Protein AF-A0A9W6XCV0-F1 (afdb_monomer_lite)

Radius of gyration: 18.11 Å; chains: 1; bounding box: 50×34×48 Å

Foldseek 3Di:
DPLVVVLVVCCVQPPADPVCLVPAAEAEAEQCQLVPSQLLNLLNSHQYEYEHADPVSVVNNCCQQPPDADAQPDKDQVQLVPPPPDPDVCNNRPIDGDDNGRSCVS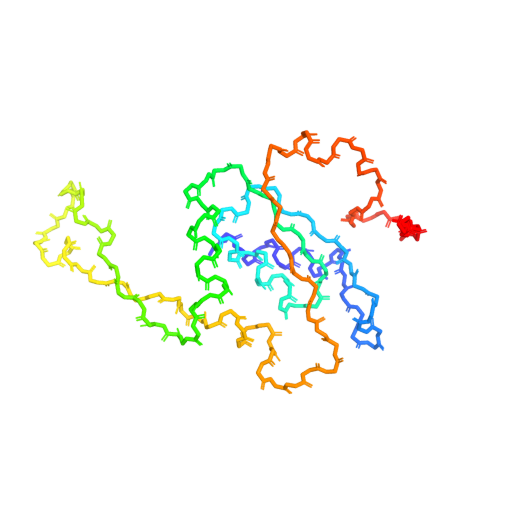QCVVVPPVDGGNYYYHYDDDCVVCVPVPLVHDDRPDDNPPPDPDD

Sequence (151 aa):
MCYTPIIKELRRVLPVNVDNPTERPRVLLPGAGLGRLALEIAAKGYAVQGNEFSYQMLFASNFILNWVTQPLEIEIHPWIHNPSNALTITDLLRPVAIPDVAPAELLGLNNGTVIPPDFSMCAGEFLEAYANDKGMWSVPGGAPNYGLRRD

InterPro domains:
  IPR012901 Carnosine N-methyltransferase [PF07942] (2-138)
  IPR012901 Carnosine N-methyltransferase [PTHR12303] (2-138)
  IPR012901 Carnosine N-methyltransferase [SM01296] (1-151)
  IPR029063 S-adenosyl-L-methionine-dependent methyltransferase superfamily [SSF53335] (20-61)

pLDDT: mean 88.23, std 14.7, range [35.69, 98.12]

Secondary structure (DSSP, 8-state):
--HHHHHHHHHHHS---SS-TTSPPEEEEET-TTSHHHHHHHTTT-EEEEEE--HHHHHHHHHHHHH--STT-EEE-TTTT--TT-SSHHHHT--EEE-SS-HHHHTTGGGT-SS--EEEEEES-HHHHTTT--S-S--TT----------

Structure (mmCIF, N/CA/C/O backbone):
data_AF-A0A9W6XCV0-F1
#
_entry.id   AF-A0A9W6XCV0-F1
#
loop_
_atom_site.group_PDB
_atom_site.id
_atom_site.type_symbol
_atom_site.label_atom_id
_atom_site.label_alt_id
_atom_site.label_comp_id
_atom_site.label_asym_id
_atom_site.label_entity_id
_atom_site.label_seq_id
_atom_site.pdbx_PDB_ins_code
_atom_site.Cartn_x
_atom_site.Cartn_y
_atom_site.Cartn_z
_atom_site.occupancy
_atom_site.B_iso_or_equiv
_atom_site.auth_seq_id
_atom_site.auth_comp_id
_atom_site.auth_asym_id
_atom_site.auth_atom_id
_atom_site.pdbx_PDB_model_num
ATOM 1 N N . MET A 1 1 ? -13.148 -6.823 -4.342 1.00 70.38 1 MET A N 1
ATOM 2 C CA . MET A 1 1 ? -13.880 -6.347 -5.540 1.00 70.38 1 MET A CA 1
ATOM 3 C C . MET A 1 1 ? -13.120 -5.270 -6.319 1.00 70.38 1 MET A C 1
ATOM 5 O O . MET A 1 1 ? -13.110 -5.368 -7.534 1.00 70.38 1 MET A O 1
ATOM 9 N N . CYS A 1 2 ? -12.430 -4.311 -5.684 1.00 91.00 2 CYS A N 1
ATOM 10 C CA . CYS A 1 2 ? -11.795 -3.196 -6.413 1.00 91.00 2 CYS A CA 1
ATOM 11 C C . CYS A 1 2 ? -10.405 -3.502 -7.012 1.00 91.00 2 CYS A C 1
ATOM 13 O O . CYS A 1 2 ? -10.122 -3.106 -8.134 1.00 91.00 2 CYS A O 1
ATOM 15 N N . TYR A 1 3 ? -9.532 -4.217 -6.294 1.00 94.50 3 TYR A N 1
ATOM 16 C CA . TYR A 1 3 ? -8.134 -4.407 -6.724 1.00 94.50 3 TYR A CA 1
ATOM 17 C C . TYR A 1 3 ? -7.947 -5.515 -7.759 1.00 94.50 3 TYR A C 1
ATOM 19 O O . TYR A 1 3 ? -7.118 -5.405 -8.659 1.00 94.50 3 TYR A O 1
ATOM 27 N N . THR A 1 4 ? -8.736 -6.585 -7.660 1.00 95.62 4 THR A N 1
ATOM 28 C CA . THR A 1 4 ? -8.606 -7.758 -8.531 1.00 95.62 4 THR A CA 1
ATOM 29 C C . THR A 1 4 ? -8.732 -7.423 -10.023 1.00 95.62 4 THR A C 1
ATOM 31 O O . THR A 1 4 ? -7.893 -7.910 -10.779 1.00 95.62 4 THR A O 1
ATOM 34 N N . PRO A 1 5 ? -9.707 -6.609 -10.482 1.00 96.19 5 PRO A N 1
ATOM 35 C CA . PRO A 1 5 ? -9.787 -6.218 -11.890 1.00 96.19 5 PRO A CA 1
ATOM 36 C C . PRO A 1 5 ? -8.562 -5.421 -12.351 1.00 96.19 5 PRO A C 1
ATOM 38 O O . PRO A 1 5 ? -7.994 -5.742 -13.388 1.00 96.19 5 PRO A O 1
ATOM 41 N N . ILE A 1 6 ? -8.097 -4.458 -11.547 1.00 95.00 6 ILE A N 1
ATOM 42 C CA . ILE A 1 6 ? -6.932 -3.615 -11.867 1.00 95.00 6 ILE A CA 1
ATOM 43 C C . ILE A 1 6 ? -5.680 -4.476 -12.053 1.00 95.00 6 ILE A C 1
ATOM 45 O O . ILE A 1 6 ? -4.985 -4.364 -13.056 1.00 95.00 6 ILE A O 1
ATOM 49 N N . ILE A 1 7 ? -5.424 -5.391 -11.117 1.00 94.88 7 ILE A N 1
ATOM 50 C CA . ILE A 1 7 ? -4.274 -6.303 -11.169 1.00 94.88 7 ILE A CA 1
ATOM 51 C C . ILE A 1 7 ? -4.356 -7.242 -12.382 1.00 94.88 7 ILE A C 1
ATOM 53 O O . ILE A 1 7 ? -3.335 -7.533 -13.006 1.00 94.88 7 ILE A O 1
ATOM 57 N N . LYS A 1 8 ? -5.552 -7.749 -12.710 1.00 95.12 8 LYS A N 1
ATOM 58 C CA . LYS A 1 8 ? -5.754 -8.622 -13.877 1.00 95.12 8 LYS A CA 1
ATOM 59 C C . LYS A 1 8 ? -5.462 -7.882 -15.177 1.00 95.12 8 LYS A C 1
ATOM 61 O O . LYS A 1 8 ? -4.735 -8.411 -16.013 1.00 95.12 8 LYS A O 1
ATOM 66 N N . GLU A 1 9 ? -5.981 -6.666 -15.316 1.00 94.81 9 GLU A N 1
ATOM 67 C CA . GLU A 1 9 ? -5.707 -5.836 -16.486 1.00 94.81 9 GLU A CA 1
ATOM 68 C C . GLU A 1 9 ? -4.230 -5.470 -16.577 1.00 94.81 9 GLU A C 1
ATOM 70 O O . GLU A 1 9 ? -3.647 -5.606 -17.648 1.00 94.81 9 GLU A O 1
ATOM 75 N N . LEU A 1 10 ? -3.594 -5.123 -15.455 1.00 93.19 10 LEU A N 1
ATOM 76 C CA . LEU A 1 10 ? -2.166 -4.821 -15.414 1.00 93.19 10 LEU A CA 1
ATOM 77 C C . LEU A 1 10 ? -1.320 -5.999 -15.918 1.00 93.19 10 LEU A C 1
ATOM 79 O O . LEU A 1 10 ? -0.455 -5.813 -16.767 1.00 93.19 10 LEU A O 1
ATOM 83 N N . ARG A 1 11 ? -1.629 -7.225 -15.478 1.00 92.62 11 ARG A N 1
ATOM 84 C CA . ARG A 1 11 ? -0.968 -8.450 -15.963 1.00 92.62 11 ARG A CA 1
ATOM 85 C C . ARG A 1 11 ? -1.190 -8.702 -17.450 1.00 92.62 11 ARG A C 1
ATOM 87 O O . ARG A 1 11 ? -0.300 -9.225 -18.112 1.00 92.62 11 ARG A O 1
ATOM 94 N N . ARG A 1 12 ? -2.370 -8.354 -17.968 1.00 93.19 12 ARG A N 1
ATOM 95 C CA . ARG A 1 12 ? -2.715 -8.526 -19.384 1.00 93.19 12 ARG A CA 1
ATOM 96 C C . ARG A 1 12 ? -1.961 -7.540 -20.278 1.00 93.19 12 ARG A C 1
ATOM 98 O O . ARG A 1 12 ? -1.552 -7.919 -21.369 1.00 93.19 12 ARG A O 1
ATOM 105 N N . VAL A 1 13 ? -1.820 -6.286 -19.846 1.00 92.75 13 VAL A N 1
ATOM 106 C CA . VAL A 1 13 ? -1.274 -5.196 -20.678 1.00 92.75 13 VAL A CA 1
ATOM 107 C C . VAL A 1 13 ? 0.213 -4.927 -20.462 1.00 92.75 13 VAL A C 1
ATOM 109 O O . VAL A 1 13 ? 0.873 -4.430 -21.368 1.00 92.75 13 VAL A O 1
ATOM 112 N N . LEU A 1 14 ? 0.736 -5.247 -19.280 1.00 91.69 14 LEU A N 1
ATOM 113 C CA . LEU A 1 14 ? 2.132 -5.068 -18.888 1.00 91.69 14 LEU A CA 1
ATOM 114 C C . LEU A 1 14 ? 2.616 -6.360 -18.214 1.00 91.69 14 LEU A C 1
ATOM 116 O O . LEU A 1 14 ? 2.711 -6.413 -16.985 1.00 91.69 14 LEU A O 1
ATOM 120 N N . PRO A 1 15 ? 2.856 -7.439 -18.977 1.00 91.00 15 PRO A N 1
ATOM 121 C CA . PRO A 1 15 ? 3.347 -8.686 -18.407 1.00 91.00 15 PRO A CA 1
ATOM 122 C C . PRO A 1 15 ? 4.742 -8.484 -17.801 1.00 91.00 15 PRO A C 1
ATOM 124 O O . PRO A 1 15 ? 5.602 -7.830 -18.388 1.00 91.00 15 PRO A O 1
ATOM 127 N N . VAL A 1 16 ? 4.966 -9.054 -16.619 1.00 90.06 16 VAL A N 1
ATOM 128 C CA . VAL A 1 16 ? 6.284 -9.060 -15.970 1.00 90.06 16 VAL A CA 1
ATOM 129 C C . VAL A 1 16 ? 7.122 -10.177 -16.579 1.00 90.06 16 VAL A C 1
ATOM 131 O O . VAL A 1 16 ? 6.665 -11.319 -16.658 1.00 90.06 16 VAL A O 1
ATOM 134 N N . ASN A 1 17 ? 8.346 -9.855 -16.995 1.00 88.06 17 ASN A N 1
ATOM 135 C CA . ASN A 1 17 ? 9.293 -10.852 -17.471 1.00 88.06 17 ASN A CA 1
ATOM 136 C C . ASN A 1 17 ? 9.927 -11.578 -16.274 1.00 88.06 17 ASN A C 1
ATOM 138 O O . ASN A 1 17 ? 10.692 -10.988 -15.514 1.00 88.06 17 ASN A O 1
ATOM 142 N N . VAL A 1 18 ? 9.599 -12.860 -16.104 1.00 82.94 18 VAL A N 1
ATOM 143 C CA . VAL A 1 18 ? 10.112 -13.682 -14.996 1.00 82.94 18 VAL A CA 1
ATOM 144 C C . VAL A 1 18 ? 11.588 -14.043 -15.202 1.00 82.94 18 VAL A C 1
ATOM 146 O O . VAL A 1 18 ? 12.321 -14.180 -14.225 1.00 82.94 18 VAL A O 1
ATOM 149 N N . ASP A 1 19 ? 12.038 -14.126 -16.456 1.00 84.19 19 ASP A N 1
ATOM 150 C CA . ASP A 1 19 ? 13.418 -14.472 -16.814 1.00 84.19 19 ASP A CA 1
ATOM 151 C C . ASP A 1 19 ? 14.374 -13.279 -16.654 1.00 84.19 19 ASP A C 1
ATOM 153 O O . ASP A 1 19 ? 15.576 -13.461 -16.462 1.00 84.19 19 ASP A O 1
ATOM 157 N N . ASN A 1 20 ? 13.843 -12.049 -16.691 1.00 83.56 20 ASN A N 1
ATOM 158 C CA . ASN A 1 20 ? 14.595 -10.821 -16.439 1.00 83.56 20 ASN A CA 1
ATOM 159 C C . ASN A 1 20 ? 13.975 -9.988 -15.298 1.00 83.56 20 ASN A C 1
ATOM 161 O O . ASN A 1 20 ? 13.396 -8.927 -15.542 1.00 83.56 20 ASN A O 1
ATOM 165 N N . PRO A 1 21 ? 14.142 -10.406 -14.031 1.00 76.56 21 PRO A N 1
ATOM 166 C CA . PRO A 1 21 ? 13.550 -9.740 -12.865 1.00 76.56 21 PRO A CA 1
ATOM 167 C C . PRO A 1 21 ? 14.074 -8.317 -12.592 1.00 76.56 21 PRO A C 1
ATOM 169 O O . PRO A 1 21 ? 13.552 -7.634 -11.704 1.00 76.56 21 PRO A O 1
ATOM 172 N N . THR A 1 22 ? 15.102 -7.870 -13.324 1.00 80.38 22 THR A N 1
ATOM 173 C CA . THR A 1 22 ? 15.622 -6.493 -13.268 1.00 80.38 22 THR A CA 1
ATOM 174 C C . THR A 1 22 ? 14.861 -5.534 -14.188 1.00 80.38 22 THR A C 1
ATOM 176 O O . THR A 1 22 ? 14.812 -4.335 -13.919 1.00 80.38 22 THR A O 1
ATOM 179 N N . GLU A 1 23 ? 14.207 -6.050 -15.232 1.00 86.44 23 GLU A N 1
ATOM 180 C CA . GLU A 1 23 ? 13.418 -5.270 -16.186 1.00 86.44 23 GLU A CA 1
ATOM 181 C C . GLU A 1 23 ? 11.947 -5.272 -15.763 1.00 86.44 23 GLU A C 1
ATOM 183 O O . GLU A 1 23 ? 11.113 -6.043 -16.239 1.00 86.44 23 GLU A O 1
ATOM 188 N N . ARG A 1 24 ? 11.638 -4.405 -14.797 1.00 88.56 24 ARG A N 1
ATOM 189 C CA . ARG A 1 24 ? 10.301 -4.305 -14.210 1.00 88.56 24 ARG A CA 1
ATOM 190 C C . ARG A 1 24 ? 9.490 -3.200 -14.883 1.00 88.56 24 ARG A C 1
ATOM 192 O O . ARG A 1 24 ? 9.967 -2.063 -14.948 1.00 88.56 24 ARG A O 1
ATOM 199 N N . PRO A 1 25 ? 8.242 -3.466 -15.308 1.00 93.00 25 PRO A N 1
ATOM 200 C CA . PRO A 1 25 ? 7.352 -2.398 -15.735 1.00 93.00 25 PRO A CA 1
ATOM 201 C C . PRO A 1 25 ? 7.097 -1.437 -14.565 1.00 93.00 25 PRO A C 1
ATOM 203 O O . PRO A 1 25 ? 6.708 -1.863 -13.474 1.00 93.00 25 PRO A O 1
ATOM 206 N N . ARG A 1 26 ? 7.330 -0.141 -14.797 1.00 93.88 26 ARG A N 1
ATOM 207 C CA . ARG A 1 26 ? 7.088 0.930 -13.820 1.00 93.88 26 ARG A CA 1
ATOM 208 C C . ARG A 1 26 ? 5.619 1.335 -13.794 1.00 93.88 26 ARG A C 1
ATOM 210 O O . ARG A 1 26 ? 5.068 1.647 -14.850 1.00 93.88 26 ARG A O 1
ATOM 217 N N . VAL A 1 27 ? 5.012 1.373 -12.614 1.00 95.50 27 VAL A N 1
ATOM 218 C CA . VAL A 1 27 ? 3.591 1.660 -12.384 1.00 95.50 27 VAL A CA 1
ATOM 219 C C . VAL A 1 27 ? 3.459 2.762 -11.335 1.00 95.50 27 VAL A C 1
ATOM 221 O O . VAL A 1 27 ? 4.018 2.655 -10.246 1.00 95.50 27 VAL A O 1
ATOM 224 N N . LEU A 1 28 ? 2.687 3.799 -11.658 1.00 95.88 28 LEU A N 1
ATOM 225 C CA . LEU A 1 28 ? 2.365 4.903 -10.755 1.00 95.88 28 LEU A CA 1
ATOM 226 C C . LEU A 1 28 ? 0.913 4.797 -10.291 1.00 95.88 28 LEU A C 1
ATOM 228 O O . LEU A 1 28 ? 0.015 4.602 -11.111 1.00 95.88 28 LEU A O 1
ATOM 232 N N . LEU A 1 29 ? 0.684 4.941 -8.986 1.00 95.88 29 LEU A N 1
ATOM 233 C CA . LEU A 1 29 ? -0.648 4.956 -8.382 1.00 95.88 29 LEU A CA 1
ATOM 234 C C . LEU A 1 29 ? -0.932 6.312 -7.723 1.00 95.88 29 LEU A C 1
ATOM 236 O O . LEU A 1 29 ? -0.556 6.498 -6.565 1.00 95.88 29 LEU A O 1
ATOM 240 N N . PRO A 1 30 ? -1.603 7.248 -8.420 1.00 95.75 30 PRO A N 1
ATOM 241 C CA . PRO A 1 30 ? -2.106 8.467 -7.793 1.00 95.75 30 PRO A CA 1
ATOM 242 C C . PRO A 1 30 ? -3.196 8.148 -6.764 1.00 95.75 30 PRO A C 1
ATOM 244 O O . PRO A 1 30 ? -4.055 7.300 -7.017 1.00 95.75 30 PRO A O 1
ATOM 247 N N . GLY A 1 31 ? -3.179 8.838 -5.622 1.00 95.31 31 GLY A N 1
ATOM 248 C CA . GLY A 1 31 ? -4.148 8.620 -4.542 1.00 95.31 31 GLY A CA 1
ATOM 249 C C . GLY A 1 31 ? -4.065 7.208 -3.960 1.00 95.31 31 GLY A C 1
ATOM 250 O O . GLY A 1 31 ? -5.067 6.494 -3.878 1.00 95.31 31 GLY A O 1
ATOM 251 N N . ALA A 1 32 ? -2.855 6.766 -3.614 1.00 96.69 32 ALA A N 1
ATOM 252 C CA . ALA A 1 32 ? -2.595 5.411 -3.138 1.00 96.69 32 ALA A CA 1
ATOM 253 C C . ALA A 1 32 ? -3.187 5.118 -1.743 1.00 96.69 32 ALA A C 1
ATOM 255 O O . ALA A 1 32 ? -3.251 3.945 -1.349 1.00 96.69 32 ALA A O 1
ATOM 256 N N . GLY A 1 33 ? -3.630 6.139 -0.997 1.00 97.44 33 GLY A N 1
ATOM 257 C CA . GLY A 1 33 ? -4.182 6.003 0.347 1.00 97.44 33 GLY A CA 1
ATOM 258 C C . GLY A 1 33 ? -3.203 5.292 1.280 1.00 97.44 33 GLY A C 1
ATOM 259 O O . GLY A 1 33 ? -2.051 5.689 1.414 1.00 97.44 33 GLY A O 1
ATOM 260 N N . LEU A 1 34 ? -3.644 4.183 1.882 1.00 97.12 34 LEU A N 1
ATOM 261 C CA . LEU A 1 34 ? -2.803 3.355 2.759 1.00 97.12 34 LEU A CA 1
ATOM 262 C C . LEU A 1 34 ? -1.771 2.482 2.014 1.00 97.12 34 LEU A C 1
ATOM 264 O O . LEU A 1 34 ? -1.001 1.769 2.651 1.00 97.12 34 LEU A O 1
ATOM 268 N N . GLY A 1 35 ? -1.764 2.482 0.677 1.00 96.69 35 GLY A N 1
ATOM 269 C CA . GLY A 1 35 ? -0.757 1.786 -0.129 1.00 96.69 35 GLY A CA 1
ATOM 270 C C . GLY A 1 35 ? -1.013 0.295 -0.387 1.00 96.69 35 GLY A C 1
ATOM 271 O O . GLY A 1 35 ? -0.191 -0.345 -1.035 1.00 96.69 35 GLY A O 1
ATOM 272 N N . ARG A 1 36 ? -2.152 -0.283 0.034 1.00 97.19 36 ARG A N 1
ATOM 273 C CA . ARG A 1 36 ? -2.435 -1.730 -0.137 1.00 97.19 36 ARG A CA 1
ATOM 274 C C . ARG A 1 36 ? -2.387 -2.197 -1.595 1.00 97.19 36 ARG A C 1
ATOM 276 O O . ARG A 1 36 ? -1.823 -3.249 -1.879 1.00 97.19 36 ARG A O 1
ATOM 283 N N . LEU A 1 37 ? -2.971 -1.440 -2.525 1.00 97.06 37 LEU A N 1
ATOM 284 C CA . LEU A 1 37 ? -2.923 -1.804 -3.946 1.00 97.06 37 LEU A CA 1
ATOM 285 C C . LEU A 1 37 ? -1.495 -1.713 -4.500 1.00 97.06 37 LEU A C 1
ATOM 287 O O . LEU A 1 37 ? -1.077 -2.589 -5.250 1.00 97.06 37 LEU A O 1
ATOM 291 N N . ALA A 1 38 ? -0.749 -0.677 -4.114 1.00 97.06 38 ALA A N 1
ATOM 292 C CA . ALA A 1 38 ? 0.630 -0.493 -4.545 1.00 97.06 38 ALA A CA 1
ATOM 293 C C . ALA A 1 38 ? 1.531 -1.635 -4.038 1.00 97.06 38 ALA A C 1
ATOM 295 O O . ALA A 1 38 ? 2.289 -2.206 -4.820 1.00 97.06 38 ALA A O 1
ATOM 296 N N . LEU A 1 39 ? 1.347 -2.049 -2.780 1.00 96.44 39 LEU A N 1
ATOM 297 C CA . LEU A 1 39 ? 2.002 -3.209 -2.173 1.00 96.44 39 LEU A CA 1
ATOM 298 C C . LEU A 1 39 ? 1.708 -4.511 -2.943 1.00 96.44 39 LEU A C 1
ATOM 300 O O . LEU A 1 39 ? 2.623 -5.253 -3.286 1.00 96.44 39 LEU A O 1
ATOM 304 N N . GLU A 1 40 ? 0.438 -4.770 -3.273 1.00 95.81 40 GLU A N 1
ATOM 305 C CA . GLU A 1 40 ? 0.022 -5.951 -4.049 1.00 95.81 40 GLU A CA 1
ATOM 306 C C . GLU A 1 40 ? 0.615 -5.985 -5.460 1.00 95.81 40 GLU A C 1
ATOM 308 O O . GLU A 1 40 ? 0.927 -7.060 -5.976 1.00 95.81 40 GLU A O 1
ATOM 313 N N . ILE A 1 41 ? 0.731 -4.827 -6.113 1.00 95.81 41 ILE A N 1
ATOM 314 C CA . ILE A 1 41 ? 1.329 -4.728 -7.446 1.00 95.81 41 ILE A CA 1
ATOM 315 C C . ILE A 1 41 ? 2.848 -4.935 -7.347 1.00 95.81 41 ILE A C 1
ATOM 317 O O . ILE A 1 41 ? 3.395 -5.713 -8.127 1.00 95.81 41 ILE A O 1
ATOM 321 N N . ALA A 1 42 ? 3.517 -4.347 -6.352 1.00 94.88 42 ALA A N 1
ATOM 322 C CA . ALA A 1 42 ? 4.951 -4.540 -6.131 1.00 94.88 42 ALA A CA 1
ATOM 323 C C . ALA A 1 42 ? 5.298 -6.014 -5.858 1.00 94.88 42 ALA A C 1
ATOM 325 O O . ALA A 1 42 ? 6.205 -6.567 -6.479 1.00 94.88 42 ALA A O 1
ATOM 326 N N . ALA A 1 43 ? 4.495 -6.695 -5.035 1.00 93.19 43 ALA A N 1
ATOM 327 C CA . ALA A 1 43 ? 4.622 -8.127 -4.755 1.00 93.19 43 ALA A CA 1
ATOM 328 C C . ALA A 1 43 ? 4.474 -9.024 -6.001 1.00 93.19 43 ALA A C 1
ATOM 330 O O . ALA A 1 43 ? 4.836 -10.199 -5.983 1.00 93.19 43 ALA A O 1
ATOM 331 N N . LYS A 1 44 ? 3.938 -8.493 -7.108 1.00 92.56 44 LYS A N 1
ATOM 332 C CA . LYS A 1 44 ? 3.796 -9.210 -8.387 1.00 92.56 44 LYS A CA 1
ATOM 333 C C . LYS A 1 44 ? 4.955 -8.939 -9.353 1.00 92.56 44 LYS A C 1
ATOM 335 O O . LYS A 1 44 ? 4.876 -9.382 -10.494 1.00 92.56 44 LYS A O 1
ATOM 340 N N . GLY A 1 45 ? 6.008 -8.251 -8.902 1.00 92.06 45 GLY A N 1
ATOM 341 C CA . GLY A 1 45 ? 7.246 -8.028 -9.655 1.00 92.06 45 GLY A CA 1
ATOM 342 C C . GLY A 1 45 ? 7.288 -6.728 -10.462 1.00 92.06 45 GLY A C 1
ATOM 343 O O . GLY A 1 45 ? 8.197 -6.537 -11.265 1.00 92.06 45 GLY A O 1
ATOM 344 N N . TYR A 1 46 ? 6.326 -5.831 -10.262 1.00 94.25 46 TYR A N 1
ATOM 345 C CA . TYR A 1 46 ? 6.340 -4.498 -10.863 1.00 94.25 46 TYR A CA 1
ATOM 346 C C . TYR A 1 46 ? 7.212 -3.539 -10.046 1.00 94.25 46 TYR A C 1
ATOM 348 O O . TYR A 1 46 ? 7.371 -3.714 -8.839 1.00 94.25 46 TYR A O 1
ATOM 356 N N . ALA A 1 47 ? 7.730 -2.500 -10.699 1.00 95.00 47 ALA A N 1
ATOM 357 C CA . ALA A 1 47 ? 8.319 -1.356 -10.014 1.00 95.00 47 ALA A CA 1
ATOM 358 C C . ALA A 1 47 ? 7.215 -0.334 -9.748 1.00 95.00 47 ALA A C 1
ATOM 360 O O . ALA A 1 47 ? 6.596 0.162 -10.689 1.00 95.00 47 ALA A O 1
ATOM 361 N N . VAL A 1 48 ? 6.913 -0.059 -8.484 1.00 96.56 48 VAL A N 1
ATOM 362 C CA . VAL A 1 48 ? 5.705 0.671 -8.099 1.00 96.56 48 VAL A CA 1
ATOM 363 C C . VAL A 1 48 ? 6.036 1.899 -7.279 1.00 96.56 48 VAL A C 1
ATOM 365 O O . VAL A 1 48 ? 6.741 1.828 -6.274 1.00 96.56 48 VAL A O 1
ATOM 368 N N . GLN A 1 49 ? 5.421 3.013 -7.657 1.00 97.25 49 GLN A N 1
ATOM 369 C CA . GLN A 1 49 ? 5.355 4.198 -6.822 1.00 97.25 49 GLN A CA 1
ATOM 370 C C . GLN A 1 49 ? 3.896 4.539 -6.534 1.00 97.25 49 GLN A C 1
ATOM 372 O O . GLN A 1 49 ? 3.091 4.714 -7.447 1.00 97.25 49 GLN A O 1
ATOM 377 N N . GLY A 1 50 ? 3.535 4.603 -5.257 1.00 97.25 50 GLY A N 1
ATOM 378 C CA . GLY A 1 50 ? 2.291 5.232 -4.830 1.00 97.25 50 GLY A CA 1
ATOM 379 C C . GLY A 1 50 ? 2.506 6.724 -4.611 1.00 97.25 50 GLY A C 1
ATOM 380 O O . GLY A 1 50 ? 3.574 7.142 -4.174 1.00 97.25 50 GLY A O 1
ATOM 381 N N . ASN A 1 51 ? 1.493 7.532 -4.889 1.00 97.56 51 ASN A N 1
ATOM 382 C CA . ASN A 1 51 ? 1.472 8.945 -4.544 1.00 97.56 51 ASN A CA 1
ATOM 383 C C . ASN A 1 51 ? 0.260 9.241 -3.667 1.00 97.56 51 ASN A C 1
ATOM 385 O O . ASN A 1 51 ? -0.838 8.766 -3.948 1.00 97.56 51 ASN A O 1
ATOM 389 N N . GLU A 1 52 ? 0.463 10.018 -2.610 1.00 98.12 52 GLU A N 1
ATOM 390 C CA . GLU A 1 52 ? -0.612 10.444 -1.726 1.00 98.12 52 GLU A CA 1
ATOM 391 C C . GLU A 1 52 ? -0.358 11.863 -1.207 1.00 98.12 52 GLU A C 1
ATOM 393 O O . GLU A 1 52 ? 0.778 12.254 -0.937 1.00 98.12 52 GLU A O 1
ATOM 398 N N . PHE A 1 53 ? -1.435 12.630 -1.062 1.00 96.25 53 PHE A N 1
ATOM 399 C CA . PHE A 1 53 ? -1.412 14.011 -0.592 1.00 96.25 53 PHE A CA 1
ATOM 400 C C . PHE A 1 53 ? -1.872 14.126 0.870 1.00 96.25 53 PHE A C 1
ATOM 402 O O . PHE A 1 53 ? -1.371 14.962 1.622 1.00 96.25 53 PHE A O 1
ATOM 409 N N . SER A 1 54 ? -2.810 13.281 1.308 1.00 97.38 54 SER A N 1
ATOM 410 C CA . SER A 1 54 ? -3.340 13.312 2.674 1.00 97.38 54 SER A CA 1
ATOM 411 C C . SER A 1 54 ? -2.292 12.867 3.699 1.00 97.38 54 SER A C 1
ATOM 413 O O . SER A 1 54 ? -1.871 11.710 3.722 1.00 97.38 54 SER A O 1
ATOM 415 N N . TYR A 1 55 ? -1.944 13.756 4.634 1.00 97.06 55 TYR A N 1
ATOM 416 C CA . TYR A 1 55 ? -1.051 13.423 5.751 1.00 97.06 55 TYR A CA 1
ATOM 417 C C . TYR A 1 55 ? -1.582 12.289 6.631 1.00 97.06 55 TYR A C 1
ATOM 419 O O . TYR A 1 55 ? -0.798 11.469 7.101 1.00 97.06 55 TYR A O 1
ATOM 427 N N . GLN A 1 56 ? -2.902 12.203 6.834 1.00 97.62 56 GLN A N 1
ATOM 428 C CA . GLN A 1 56 ? -3.506 11.109 7.598 1.00 97.62 56 GLN A CA 1
ATOM 429 C C . GLN A 1 56 ? -3.193 9.754 6.953 1.00 97.62 56 GLN A C 1
ATOM 431 O O . GLN A 1 56 ? -2.795 8.818 7.646 1.00 97.62 56 GLN A O 1
ATOM 436 N N . MET A 1 57 ? -3.320 9.674 5.625 1.00 97.88 57 MET A N 1
ATOM 437 C CA . MET A 1 57 ? -2.990 8.470 4.866 1.00 97.88 57 MET A CA 1
ATOM 438 C C . MET A 1 57 ? -1.491 8.189 4.884 1.00 97.88 57 MET A C 1
ATOM 440 O O . MET A 1 57 ? -1.114 7.055 5.148 1.00 97.88 57 MET A O 1
ATOM 444 N N . LEU A 1 58 ? -0.644 9.206 4.693 1.00 97.56 58 LEU A N 1
ATOM 445 C CA . LEU A 1 58 ? 0.815 9.057 4.689 1.00 97.56 58 LEU A CA 1
ATOM 446 C C . LEU A 1 58 ? 1.366 8.555 6.030 1.00 97.56 58 LEU A C 1
ATOM 448 O O . LEU A 1 58 ? 2.223 7.671 6.057 1.00 97.56 58 LEU A O 1
ATOM 452 N N . PHE A 1 59 ? 0.878 9.088 7.153 1.00 97.94 59 PHE A N 1
ATOM 453 C CA . PHE A 1 59 ? 1.314 8.631 8.473 1.00 97.94 59 PHE A CA 1
ATOM 454 C C . PHE A 1 59 ? 0.863 7.198 8.746 1.00 97.94 59 PHE A C 1
ATOM 456 O O . PHE A 1 59 ? 1.680 6.370 9.155 1.00 97.94 59 PHE A O 1
ATOM 463 N N . ALA A 1 60 ? -0.404 6.884 8.467 1.00 97.38 60 ALA A N 1
ATOM 464 C CA . ALA A 1 60 ? -0.931 5.538 8.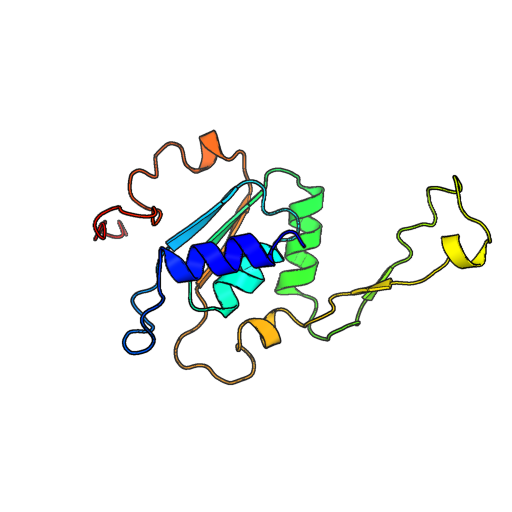648 1.00 97.38 60 ALA A CA 1
ATOM 465 C C . ALA A 1 60 ? -0.258 4.523 7.707 1.00 97.38 60 ALA A C 1
ATOM 467 O O . ALA A 1 60 ? 0.095 3.430 8.144 1.00 97.38 60 ALA A O 1
ATOM 468 N N . SER A 1 61 ? -0.015 4.885 6.442 1.00 97.31 61 SER A N 1
ATOM 469 C CA . SER A 1 61 ? 0.669 4.025 5.474 1.00 97.31 61 SER A CA 1
ATOM 470 C C . SER A 1 61 ? 2.117 3.790 5.873 1.00 97.31 61 SER A C 1
ATOM 472 O O . SER A 1 61 ? 2.567 2.654 5.849 1.00 97.31 61 SER A O 1
ATOM 474 N N . ASN A 1 62 ? 2.848 4.834 6.280 1.00 97.62 62 ASN A N 1
ATOM 475 C CA . ASN A 1 62 ? 4.230 4.698 6.735 1.00 97.62 62 ASN A CA 1
ATOM 476 C C . ASN A 1 62 ? 4.325 3.775 7.954 1.00 97.62 62 ASN A C 1
ATOM 478 O O . ASN A 1 62 ? 5.204 2.921 8.014 1.00 97.62 62 ASN A O 1
ATOM 482 N N . PHE A 1 63 ? 3.403 3.924 8.903 1.00 97.50 63 PHE A N 1
ATOM 483 C CA . PHE A 1 63 ? 3.331 3.052 10.064 1.00 97.50 63 PHE A CA 1
ATOM 484 C C . PHE A 1 63 ? 3.061 1.595 9.662 1.00 97.50 63 PHE A C 1
ATOM 486 O O . PHE A 1 63 ? 3.867 0.723 9.977 1.00 97.50 63 PHE A O 1
ATOM 493 N N . ILE A 1 64 ? 1.998 1.331 8.895 1.00 96.81 64 ILE A N 1
ATOM 494 C CA . ILE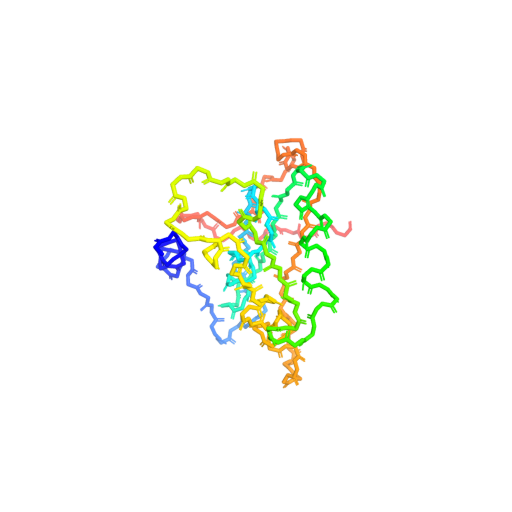 A 1 64 ? 1.635 -0.034 8.483 1.00 96.81 64 ILE A CA 1
ATOM 495 C C . ILE A 1 64 ? 2.741 -0.677 7.636 1.00 96.81 64 ILE A C 1
ATOM 497 O O . ILE A 1 64 ? 3.109 -1.814 7.900 1.00 96.81 64 ILE A O 1
ATOM 501 N N . LEU A 1 65 ? 3.272 0.032 6.635 1.00 96.00 65 LEU A N 1
ATOM 502 C CA . LEU A 1 65 ? 4.211 -0.523 5.654 1.00 96.00 65 LEU A CA 1
ATOM 503 C C . LEU A 1 65 ? 5.617 -0.761 6.215 1.00 96.00 65 LEU A C 1
ATOM 505 O O . LEU A 1 65 ? 6.274 -1.700 5.774 1.00 96.00 65 LEU A O 1
ATOM 509 N N . ASN A 1 66 ? 6.075 0.074 7.155 1.00 95.44 66 ASN A N 1
ATOM 510 C CA . ASN A 1 66 ? 7.470 0.058 7.612 1.00 95.44 66 ASN A CA 1
ATOM 511 C C . ASN A 1 66 ? 7.659 -0.441 9.050 1.00 95.44 66 ASN A C 1
ATOM 513 O O . ASN A 1 66 ? 8.770 -0.840 9.391 1.00 95.44 66 ASN A O 1
ATOM 517 N N . TRP A 1 67 ? 6.622 -0.404 9.895 1.00 95.00 67 TRP A N 1
ATOM 518 C CA . TRP A 1 67 ? 6.755 -0.714 11.326 1.00 95.00 67 TRP A CA 1
ATOM 519 C C . TRP A 1 67 ? 5.985 -1.950 11.775 1.00 95.00 67 TRP A C 1
ATOM 521 O O . TRP A 1 67 ? 6.372 -2.556 12.770 1.00 95.00 67 TRP A O 1
ATOM 531 N N . VAL A 1 68 ? 4.923 -2.338 11.066 1.00 94.44 68 VAL A N 1
ATOM 532 C CA . VAL A 1 68 ? 4.132 -3.514 11.442 1.00 94.44 68 VAL A CA 1
ATOM 533 C C . VAL A 1 68 ? 4.725 -4.756 10.795 1.00 94.44 68 VAL A C 1
ATOM 535 O O . VAL A 1 68 ? 4.879 -4.821 9.574 1.00 94.44 68 VAL A O 1
ATOM 538 N N . THR A 1 69 ? 5.086 -5.737 11.620 1.00 92.88 69 THR A N 1
ATOM 539 C CA . THR A 1 69 ? 5.901 -6.879 11.174 1.00 92.88 69 THR A CA 1
ATOM 540 C C . THR A 1 69 ? 5.133 -8.184 11.152 1.00 92.88 69 THR A C 1
ATOM 542 O O . THR A 1 69 ? 5.502 -9.076 10.389 1.00 92.88 69 THR A O 1
ATOM 545 N N . GLN A 1 70 ? 4.069 -8.294 11.950 1.00 94.94 70 GLN A N 1
ATOM 546 C CA . GLN A 1 70 ? 3.251 -9.496 12.027 1.00 94.94 70 GLN A CA 1
ATOM 547 C C . GLN A 1 70 ? 1.844 -9.250 11.470 1.00 94.94 70 GLN A C 1
ATOM 549 O O . GLN A 1 70 ? 1.276 -8.166 11.641 1.00 94.94 70 GLN A O 1
ATOM 554 N N . PRO A 1 71 ? 1.240 -10.251 10.809 1.00 96.50 71 PRO A N 1
ATOM 555 C CA . PRO A 1 71 ? -0.181 -10.211 10.508 1.00 96.50 71 PRO A CA 1
ATOM 556 C C . PRO A 1 71 ? -1.006 -10.103 11.795 1.00 96.50 71 PRO A C 1
ATOM 558 O O . PRO A 1 71 ? -0.703 -10.748 12.797 1.00 96.50 71 PRO A O 1
ATOM 561 N N . LEU A 1 72 ? -2.088 -9.328 11.735 1.00 97.25 72 LEU A N 1
ATOM 562 C CA . LEU A 1 72 ? -3.084 -9.149 12.792 1.00 97.25 72 LEU A CA 1
ATOM 563 C C . LEU A 1 72 ? -2.505 -8.586 14.106 1.00 97.25 72 LEU A C 1
ATOM 565 O O . LEU A 1 72 ? -3.109 -8.751 15.162 1.00 97.25 72 LEU A O 1
ATOM 569 N N . GLU A 1 73 ? -1.356 -7.907 14.037 1.00 96.12 73 GLU A N 1
ATOM 570 C CA . GLU A 1 73 ? -0.633 -7.365 15.196 1.00 96.12 73 GLU A CA 1
ATOM 571 C C . GLU A 1 73 ? -1.394 -6.237 15.909 1.00 96.12 73 GLU A C 1
ATOM 573 O O . GLU A 1 73 ? -1.250 -6.048 17.116 1.00 96.12 73 GLU A O 1
ATOM 578 N N . ILE A 1 74 ? -2.213 -5.482 15.174 1.00 97.00 74 ILE A N 1
ATOM 579 C CA . ILE A 1 74 ? -2.857 -4.268 15.675 1.00 97.00 74 ILE A CA 1
ATOM 580 C C . ILE A 1 74 ? -4.362 -4.423 15.640 1.00 97.00 74 ILE A C 1
ATOM 582 O O . ILE A 1 74 ? -4.956 -4.557 14.576 1.00 97.00 74 ILE A O 1
ATOM 586 N N . GLU A 1 75 ? -4.992 -4.314 16.801 1.00 97.56 75 GLU A N 1
ATOM 587 C CA . GLU A 1 75 ? -6.442 -4.281 16.919 1.00 97.56 75 GLU A CA 1
ATOM 588 C C . GLU A 1 75 ? -6.963 -2.838 16.884 1.00 97.56 75 GLU A C 1
ATOM 590 O O . GLU A 1 75 ? -6.488 -1.963 17.609 1.00 97.56 75 GLU A O 1
ATOM 595 N N . ILE A 1 76 ? -7.962 -2.587 16.037 1.00 97.19 76 ILE A N 1
ATOM 596 C CA . ILE A 1 76 ? -8.690 -1.318 15.972 1.00 97.19 76 ILE A CA 1
ATOM 597 C C . ILE A 1 76 ? -10.197 -1.554 16.083 1.00 97.19 76 ILE A C 1
ATOM 599 O O . ILE A 1 76 ? -10.711 -2.589 15.663 1.00 97.19 76 ILE A O 1
ATOM 603 N N . HIS A 1 77 ? -10.933 -0.559 16.581 1.00 97.25 77 HIS A N 1
ATOM 604 C CA . HIS A 1 77 ? -12.400 -0.582 16.631 1.00 97.25 77 HIS A CA 1
ATOM 605 C C . HIS A 1 77 ? -12.966 0.506 15.710 1.00 97.25 77 HIS A C 1
ATOM 607 O O . HIS A 1 77 ? -13.312 1.598 16.165 1.00 97.25 77 HIS A O 1
ATOM 613 N N . PRO A 1 78 ? -13.042 0.258 14.392 1.00 96.19 78 PRO A N 1
ATOM 614 C CA . PRO A 1 78 ? -13.347 1.306 13.423 1.00 96.19 78 PRO A CA 1
ATOM 615 C C . PRO A 1 78 ? -14.792 1.813 13.511 1.00 96.19 78 PRO A C 1
ATOM 617 O O . PRO A 1 78 ? -15.086 2.871 12.972 1.00 96.19 78 PRO A O 1
ATOM 620 N N . TRP A 1 79 ? -15.696 1.103 14.189 1.00 95.62 79 TRP A N 1
ATOM 621 C CA . TRP A 1 79 ? -17.131 1.412 14.195 1.00 95.62 79 TRP A CA 1
ATOM 622 C C . TRP A 1 79 ? -17.593 2.264 15.385 1.00 95.62 79 TRP A C 1
ATOM 624 O O . TRP A 1 79 ? -18.711 2.771 15.368 1.00 95.62 79 TRP A O 1
ATOM 634 N N . ILE A 1 80 ? -16.736 2.496 16.387 1.00 95.62 80 ILE A N 1
ATOM 635 C CA . ILE A 1 80 ? -17.117 3.120 17.673 1.00 95.62 80 ILE A CA 1
ATOM 636 C C . ILE A 1 80 ? -17.709 4.527 17.554 1.00 95.62 80 ILE A C 1
ATOM 638 O O . ILE A 1 80 ? -18.435 4.971 18.436 1.00 95.62 80 ILE A O 1
ATOM 642 N N . HIS A 1 81 ? -17.383 5.244 16.481 1.00 93.88 81 HIS A N 1
ATOM 643 C CA . HIS A 1 81 ? -17.741 6.647 16.310 1.00 93.88 81 HIS A CA 1
ATOM 644 C C . HIS A 1 81 ? -19.083 6.851 15.590 1.00 93.88 81 HIS A C 1
ATOM 646 O O . HIS A 1 81 ? -19.581 7.975 15.565 1.00 93.88 81 HIS A O 1
ATOM 652 N N . ASN A 1 82 ? -19.676 5.801 15.003 1.00 91.88 82 ASN A N 1
ATOM 653 C CA . ASN A 1 82 ? -20.939 5.906 14.273 1.00 91.88 82 ASN A CA 1
ATOM 654 C C . ASN A 1 82 ? -21.974 4.885 14.781 1.00 91.88 82 ASN A C 1
ATOM 656 O O . ASN A 1 82 ? -21.979 3.746 14.317 1.00 91.88 82 ASN A O 1
ATOM 660 N N . PRO A 1 83 ? -22.888 5.288 15.685 1.00 89.44 83 PRO A N 1
ATOM 661 C CA . PRO A 1 83 ? -23.924 4.406 16.223 1.00 89.44 83 PRO A CA 1
ATOM 662 C C . PRO A 1 83 ? -25.068 4.124 15.238 1.00 89.44 83 PRO A C 1
ATOM 664 O O . PRO A 1 83 ? -25.916 3.271 15.501 1.00 89.44 83 PRO A O 1
ATOM 667 N N . SER A 1 84 ? -25.137 4.848 14.119 1.00 93.06 84 SER A N 1
ATOM 668 C CA . SER A 1 84 ? -26.245 4.719 13.173 1.00 93.06 84 SER A CA 1
ATOM 669 C C . SER A 1 84 ? -26.249 3.332 12.536 1.00 93.06 84 SER A C 1
ATOM 671 O O . SER A 1 84 ? -25.226 2.871 12.037 1.00 93.06 84 SER A O 1
ATOM 673 N N . ASN A 1 85 ? -27.420 2.692 12.494 1.00 93.56 85 ASN A N 1
ATOM 674 C CA . ASN A 1 85 ? -27.625 1.348 11.938 1.00 93.56 85 ASN A CA 1
ATOM 675 C C . ASN A 1 85 ? -26.847 0.217 12.639 1.00 93.56 85 ASN A C 1
ATOM 677 O O . ASN A 1 85 ? -26.768 -0.886 12.098 1.00 93.56 85 ASN A O 1
ATOM 681 N N . ALA A 1 86 ? -26.308 0.445 13.840 1.00 92.62 86 ALA A N 1
ATOM 682 C CA . ALA A 1 86 ? -25.826 -0.648 14.673 1.00 92.62 86 ALA A CA 1
ATOM 683 C C . ALA A 1 86 ? -27.015 -1.381 15.306 1.00 92.62 86 ALA A C 1
ATOM 685 O O . ALA A 1 86 ? -27.852 -0.764 15.966 1.00 92.62 86 ALA A O 1
ATOM 686 N N . LEU A 1 87 ? -27.094 -2.698 15.106 1.00 94.25 87 LEU A N 1
ATOM 687 C CA . LEU A 1 87 ? -28.155 -3.520 15.698 1.00 94.25 87 LEU A CA 1
ATOM 688 C C . LEU A 1 87 ? -27.885 -3.777 17.182 1.00 94.25 87 LEU A C 1
ATOM 690 O O . LEU A 1 87 ? -28.814 -3.882 17.981 1.00 94.25 87 LEU A O 1
ATOM 694 N N . THR A 1 88 ? -26.605 -3.869 17.548 1.00 93.88 88 THR A N 1
ATOM 695 C CA . THR A 1 88 ? -26.150 -4.146 18.908 1.00 93.88 88 THR A CA 1
ATOM 696 C C . THR A 1 88 ? -24.911 -3.324 19.268 1.00 93.88 88 THR A C 1
ATOM 698 O O . THR A 1 88 ? -24.144 -2.899 18.405 1.00 93.88 88 THR A O 1
ATOM 701 N N . ILE A 1 89 ? -24.662 -3.138 20.569 1.00 93.25 89 ILE A N 1
ATOM 702 C CA . ILE A 1 89 ? -23.427 -2.488 21.044 1.00 93.25 8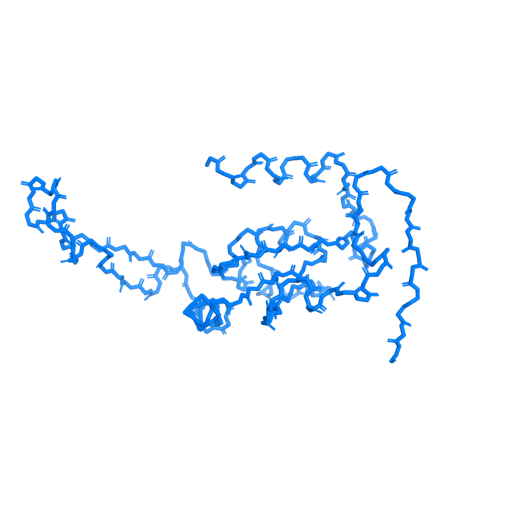9 ILE A CA 1
ATOM 703 C C . ILE A 1 89 ? -22.171 -3.299 20.698 1.00 93.25 89 ILE A C 1
ATOM 705 O O . ILE A 1 89 ? -21.101 -2.734 20.477 1.00 93.25 89 ILE A O 1
ATOM 709 N N . THR A 1 90 ? -22.301 -4.622 20.597 1.00 94.94 90 THR A N 1
ATOM 710 C CA . THR A 1 90 ? -21.211 -5.507 20.186 1.00 94.94 90 THR A CA 1
ATOM 711 C C . THR A 1 90 ? -20.805 -5.277 18.732 1.00 94.94 90 THR A C 1
ATOM 713 O O . THR A 1 90 ? -19.629 -5.434 18.420 1.00 94.94 90 THR A O 1
ATOM 716 N N . ASP A 1 91 ? -21.719 -4.828 17.863 1.00 93.69 91 ASP A N 1
ATOM 717 C CA . ASP A 1 91 ? -21.377 -4.440 16.487 1.00 93.69 91 ASP A CA 1
ATOM 718 C C . ASP A 1 91 ? -20.490 -3.184 16.452 1.00 93.69 91 ASP A C 1
ATOM 720 O O . ASP A 1 91 ? -19.551 -3.114 15.656 1.00 93.69 91 ASP A O 1
ATOM 724 N N . LEU A 1 92 ? -20.745 -2.217 17.346 1.00 94.69 92 LEU A N 1
ATOM 725 C CA . LEU A 1 92 ? -19.956 -0.981 17.465 1.00 94.69 92 LEU A CA 1
ATOM 726 C C . LEU A 1 92 ? -18.563 -1.225 18.036 1.00 94.69 92 LEU A C 1
ATOM 728 O O . LEU A 1 92 ? -17.586 -0.640 17.571 1.00 94.69 92 LEU A O 1
ATOM 732 N N . LEU A 1 93 ? -18.478 -2.096 19.040 1.00 96.12 93 LEU A N 1
ATOM 733 C CA . LEU A 1 93 ? -17.227 -2.448 19.706 1.00 96.12 93 LEU A CA 1
ATOM 734 C C . LEU A 1 93 ? -16.469 -3.566 18.986 1.00 96.12 93 LEU A C 1
ATOM 736 O O . LEU A 1 93 ? -15.425 -3.995 19.471 1.00 96.12 93 LEU A O 1
ATOM 740 N N . ARG A 1 94 ? -16.958 -4.052 17.840 1.00 95.69 94 ARG A N 1
ATOM 741 C CA . ARG A 1 94 ? -16.330 -5.161 17.121 1.00 95.69 94 ARG A CA 1
ATOM 742 C C . ARG A 1 94 ? -14.880 -4.813 16.738 1.00 95.69 94 ARG A C 1
ATOM 744 O O . ARG A 1 94 ? -14.688 -3.849 15.988 1.00 95.69 94 ARG A O 1
ATOM 751 N N . PRO A 1 95 ? -13.886 -5.595 17.199 1.00 97.44 95 PRO A N 1
ATOM 752 C CA . PRO A 1 95 ? -12.495 -5.383 16.833 1.00 97.44 95 PRO A CA 1
ATOM 753 C C . PRO A 1 95 ? -12.222 -5.814 15.390 1.00 97.44 95 PRO A C 1
ATOM 755 O O . PRO A 1 95 ? -12.881 -6.703 14.840 1.00 97.44 95 PRO A O 1
ATOM 758 N N . VAL A 1 96 ? -11.220 -5.189 14.784 1.00 97.94 96 VAL A N 1
ATOM 759 C CA . VAL A 1 96 ? -10.621 -5.580 13.508 1.00 97.94 96 VAL A CA 1
ATOM 760 C C . VAL A 1 96 ? -9.111 -5.575 13.691 1.00 97.94 96 VAL A C 1
ATOM 762 O O . VAL A 1 96 ? -8.537 -4.539 14.017 1.00 97.94 96 VAL A O 1
ATOM 765 N N . ALA A 1 97 ? -8.476 -6.721 13.465 1.00 98.00 97 ALA A N 1
ATOM 766 C CA . ALA A 1 97 ? -7.027 -6.838 13.513 1.00 98.00 97 ALA A CA 1
ATOM 767 C C . ALA A 1 97 ? -6.400 -6.544 12.138 1.00 98.00 97 ALA A C 1
ATOM 769 O O . ALA A 1 97 ? -6.903 -7.004 11.109 1.00 98.00 97 ALA A O 1
ATOM 770 N N . ILE A 1 98 ? -5.317 -5.766 12.119 1.00 97.19 98 ILE A N 1
ATOM 771 C CA . ILE A 1 98 ? -4.588 -5.323 10.926 1.00 97.19 98 ILE A CA 1
ATOM 772 C C . ILE A 1 98 ? -3.067 -5.398 11.146 1.00 97.19 98 ILE A C 1
ATOM 774 O O . ILE A 1 98 ? -2.608 -5.332 12.286 1.00 97.19 98 ILE A O 1
ATOM 778 N N . PRO A 1 99 ? -2.274 -5.460 10.064 1.00 96.31 99 PRO A N 1
ATOM 779 C CA . PRO A 1 99 ? -2.672 -5.791 8.695 1.00 96.31 99 PRO A CA 1
ATOM 780 C C . PRO A 1 99 ? -2.995 -7.287 8.562 1.00 96.31 99 PRO A C 1
ATOM 782 O O . PRO A 1 99 ? -2.501 -8.102 9.325 1.00 96.31 99 PRO A O 1
ATOM 785 N N . ASP A 1 100 ? -3.804 -7.681 7.582 1.00 95.56 100 ASP A N 1
ATOM 786 C CA . ASP A 1 100 ? -4.099 -9.097 7.297 1.00 95.56 100 ASP A CA 1
ATOM 787 C C . ASP A 1 100 ? -2.876 -9.888 6.806 1.00 95.56 100 ASP A C 1
ATOM 789 O O . ASP A 1 100 ? -2.836 -11.107 6.943 1.00 95.56 100 ASP A O 1
ATOM 793 N N . VAL A 1 101 ? -1.884 -9.196 6.245 1.00 94.50 101 VAL A N 1
ATOM 794 C CA . VAL A 1 101 ? -0.608 -9.755 5.787 1.00 94.50 101 VAL A CA 1
ATOM 795 C C . VAL A 1 101 ? 0.503 -8.789 6.180 1.00 94.50 101 VAL A C 1
ATOM 797 O O . VAL A 1 101 ? 0.341 -7.575 6.031 1.00 94.50 101 VAL A O 1
ATOM 800 N N . ALA A 1 102 ? 1.642 -9.304 6.641 1.00 94.56 102 ALA A N 1
ATOM 801 C CA . ALA A 1 102 ? 2.808 -8.473 6.908 1.00 94.56 102 ALA A CA 1
ATOM 802 C C . ALA A 1 102 ? 3.387 -7.925 5.585 1.00 94.56 102 ALA A C 1
ATOM 804 O O . ALA A 1 102 ? 3.673 -8.710 4.675 1.00 94.56 102 ALA A O 1
ATOM 805 N N . PRO A 1 103 ? 3.612 -6.606 5.440 1.00 94.06 103 PRO A N 1
ATOM 806 C CA . PRO A 1 103 ? 4.131 -6.033 4.195 1.00 94.06 103 PRO A CA 1
ATOM 807 C C . PRO A 1 103 ? 5.462 -6.643 3.750 1.00 94.06 103 PRO A C 1
ATOM 809 O O . PRO A 1 103 ? 5.635 -6.938 2.569 1.00 94.06 103 PRO A O 1
ATOM 812 N N . ALA A 1 104 ? 6.372 -6.901 4.694 1.00 92.50 104 ALA A N 1
ATOM 813 C CA . ALA A 1 104 ? 7.659 -7.533 4.415 1.00 92.50 104 ALA A CA 1
ATOM 814 C C . ALA A 1 104 ? 7.519 -8.973 3.895 1.00 92.50 104 ALA A C 1
ATOM 816 O O . ALA A 1 104 ? 8.257 -9.379 2.996 1.00 92.50 104 ALA A O 1
ATOM 817 N N . GLU A 1 105 ? 6.551 -9.728 4.423 1.00 91.50 105 GLU A N 1
ATOM 818 C CA . GLU A 1 105 ? 6.233 -11.079 3.956 1.00 91.50 105 GLU A CA 1
ATOM 819 C C . GLU A 1 105 ? 5.670 -11.040 2.534 1.00 91.50 105 GLU A C 1
ATOM 821 O O . GLU A 1 105 ? 6.163 -11.748 1.657 1.00 91.50 105 GLU A O 1
ATOM 826 N N . LEU A 1 106 ? 4.696 -10.159 2.278 1.00 92.06 106 LEU A N 1
ATOM 827 C CA . LEU A 1 106 ? 4.070 -10.027 0.960 1.00 92.06 106 LEU A CA 1
ATOM 828 C C . LEU A 1 106 ? 5.079 -9.609 -0.121 1.00 92.06 106 LEU A C 1
ATOM 830 O O . LEU A 1 106 ? 4.977 -10.029 -1.271 1.00 92.06 106 LEU A O 1
ATOM 834 N N . LEU A 1 107 ? 6.067 -8.804 0.262 1.00 91.75 107 LEU A N 1
ATOM 835 C CA . LEU A 1 107 ? 7.170 -8.362 -0.584 1.00 91.75 107 LEU A CA 1
ATOM 836 C C . LEU A 1 107 ? 8.306 -9.393 -0.718 1.00 91.75 107 LEU A C 1
ATOM 838 O O . LEU A 1 107 ? 9.249 -9.158 -1.472 1.00 91.75 107 LEU A O 1
ATOM 842 N N . GLY A 1 108 ? 8.237 -10.525 -0.011 1.00 87.56 108 GLY A N 1
ATOM 843 C CA . GLY A 1 108 ? 9.259 -11.573 -0.048 1.00 87.56 108 GLY A CA 1
ATOM 844 C C . GLY A 1 108 ? 10.586 -11.194 0.620 1.00 87.56 108 GLY A C 1
ATOM 845 O O . GLY A 1 108 ? 11.572 -11.914 0.457 1.00 87.56 108 GLY A O 1
ATOM 846 N N . LEU A 1 109 ? 10.626 -10.104 1.398 1.00 84.69 109 LEU A N 1
ATOM 847 C CA . LEU A 1 109 ? 11.847 -9.595 2.040 1.00 84.69 109 LEU A CA 1
ATOM 848 C C . LEU A 1 109 ? 12.425 -10.585 3.061 1.00 84.69 109 LEU A C 1
ATOM 850 O O . LEU A 1 109 ? 13.638 -10.663 3.238 1.00 84.69 109 LEU A O 1
ATOM 854 N N . ASN A 1 110 ? 11.563 -11.391 3.682 1.00 76.19 110 ASN A N 1
ATOM 855 C CA . ASN A 1 110 ? 11.951 -12.386 4.684 1.00 76.19 110 ASN A CA 1
ATOM 856 C C . ASN A 1 110 ? 12.650 -13.617 4.076 1.00 76.19 110 ASN A C 1
ATOM 858 O O . ASN A 1 110 ? 13.302 -14.372 4.794 1.00 76.19 110 ASN A O 1
ATOM 862 N N . ASN A 1 111 ? 12.544 -13.819 2.758 1.00 73.25 111 ASN A N 1
ATOM 863 C CA . ASN A 1 111 ? 13.004 -15.034 2.082 1.00 73.25 111 ASN A CA 1
ATOM 864 C C . ASN A 1 111 ? 14.387 -14.862 1.431 1.00 73.25 111 ASN A C 1
ATOM 866 O O . ASN A 1 111 ? 14.817 -15.725 0.667 1.00 73.25 111 ASN A O 1
ATOM 870 N N . GLY A 1 112 ? 15.079 -13.748 1.702 1.00 63.22 112 GLY A N 1
ATOM 871 C CA . GLY A 1 112 ? 16.407 -13.475 1.148 1.00 63.22 112 GLY A CA 1
ATOM 872 C C . GLY A 1 112 ? 16.407 -13.339 -0.376 1.00 63.22 112 GLY A C 1
ATOM 873 O O . GLY A 1 112 ? 17.378 -13.724 -1.025 1.00 63.22 112 GLY A O 1
ATOM 874 N N . THR A 1 113 ? 15.312 -12.837 -0.961 1.00 64.69 113 THR A N 1
ATOM 875 C CA . THR A 1 113 ? 15.205 -12.616 -2.409 1.00 64.69 113 THR A CA 1
ATOM 876 C C . THR A 1 113 ? 16.412 -11.836 -2.921 1.00 64.69 113 THR A C 1
ATOM 878 O O . THR A 1 113 ? 16.687 -10.734 -2.452 1.00 64.69 113 THR A O 1
ATOM 881 N N . VAL A 1 114 ? 17.101 -12.401 -3.918 1.00 66.69 114 VAL A N 1
ATOM 882 C CA . VAL A 1 114 ? 18.340 -11.849 -4.499 1.00 66.69 114 VAL A CA 1
ATOM 883 C C . VAL A 1 114 ? 18.133 -10.440 -5.065 1.00 66.69 114 VAL A C 1
ATOM 885 O O . VAL A 1 114 ? 19.070 -9.648 -5.111 1.00 66.69 114 VAL A O 1
ATOM 888 N N . ILE A 1 115 ? 16.905 -10.112 -5.477 1.00 76.44 115 ILE A N 1
ATOM 889 C CA . ILE A 1 115 ? 16.557 -8.804 -6.026 1.00 76.44 115 ILE A CA 1
ATOM 890 C C . ILE A 1 115 ? 15.423 -8.213 -5.183 1.00 76.44 115 ILE A C 1
ATOM 892 O O . ILE A 1 115 ? 14.313 -8.753 -5.217 1.00 76.44 115 ILE A O 1
ATOM 896 N N . PRO A 1 116 ? 15.664 -7.110 -4.454 1.00 82.62 116 PRO A N 1
ATOM 897 C CA . PRO A 1 116 ? 14.638 -6.493 -3.628 1.00 82.62 116 PRO A CA 1
ATOM 898 C C . PRO A 1 116 ? 13.485 -5.970 -4.500 1.00 82.62 116 PRO A C 1
ATOM 900 O O . PRO A 1 116 ? 13.707 -5.586 -5.656 1.00 82.62 116 PRO A O 1
ATOM 903 N N . PRO A 1 117 ? 12.245 -5.958 -3.995 1.00 88.12 117 PRO A N 1
ATOM 904 C CA . PRO A 1 117 ? 11.119 -5.329 -4.671 1.00 88.12 117 PRO A CA 1
ATOM 905 C C . PRO A 1 117 ? 11.344 -3.820 -4.800 1.00 88.12 117 PRO A C 1
ATOM 907 O O . PRO A 1 117 ? 12.009 -3.203 -3.973 1.00 88.12 117 PRO A O 1
ATOM 910 N N . ASP A 1 118 ? 10.798 -3.237 -5.862 1.00 92.31 118 ASP A N 1
ATOM 911 C CA . ASP A 1 118 ? 10.887 -1.804 -6.129 1.00 92.31 118 ASP A CA 1
ATOM 912 C C . ASP A 1 118 ? 9.529 -1.196 -5.782 1.00 92.31 118 ASP A C 1
ATOM 914 O O . ASP A 1 118 ? 8.574 -1.276 -6.556 1.00 92.31 118 ASP A O 1
ATOM 918 N N . PHE A 1 119 ? 9.428 -0.715 -4.545 1.00 95.69 119 PHE A N 1
ATOM 919 C CA . PHE A 1 119 ? 8.213 -0.160 -3.969 1.00 95.69 119 PHE A CA 1
ATOM 920 C C . PHE A 1 119 ? 8.537 1.132 -3.223 1.00 95.69 119 PHE A C 1
ATOM 922 O O . PHE A 1 119 ? 9.394 1.149 -2.340 1.00 95.69 119 PHE A O 1
ATOM 929 N N . SER A 1 120 ? 7.840 2.214 -3.565 1.00 96.31 120 SER A N 1
ATOM 930 C CA . SER A 1 120 ? 7.996 3.515 -2.913 1.00 96.31 120 SER A CA 1
ATOM 931 C C . SER A 1 120 ? 6.666 4.256 -2.772 1.00 96.31 120 SER A C 1
ATOM 933 O O . SER A 1 120 ? 5.696 3.974 -3.478 1.00 96.31 120 SER A O 1
ATOM 935 N N . MET A 1 121 ? 6.628 5.221 -1.852 1.00 97.19 121 MET A N 1
ATOM 936 C CA . MET A 1 121 ? 5.508 6.141 -1.643 1.00 97.19 121 MET A CA 1
ATOM 937 C C . MET A 1 121 ? 6.027 7.582 -1.702 1.00 97.19 121 MET A C 1
ATOM 939 O O . MET A 1 121 ? 6.989 7.923 -1.017 1.00 97.19 121 MET A O 1
ATOM 943 N N . CYS A 1 122 ? 5.392 8.423 -2.512 1.00 96.25 122 CYS A N 1
ATOM 944 C CA . CYS A 1 122 ? 5.703 9.837 -2.686 1.00 96.25 122 CYS A CA 1
ATOM 945 C C . CYS A 1 122 ? 4.601 10.698 -2.053 1.00 96.25 122 CYS A C 1
ATOM 947 O O . CYS A 1 122 ? 3.419 10.528 -2.364 1.00 96.25 122 CYS A O 1
ATOM 949 N N . ALA A 1 123 ? 4.993 11.633 -1.189 1.00 96.38 123 ALA A N 1
ATOM 950 C CA . ALA A 1 123 ? 4.088 12.600 -0.582 1.00 96.38 123 ALA A CA 1
ATOM 951 C C . ALA A 1 123 ? 3.983 13.862 -1.448 1.00 96.38 123 ALA A C 1
ATOM 953 O O . ALA A 1 123 ? 5.007 14.463 -1.771 1.00 96.38 123 ALA A O 1
ATOM 954 N N . GLY A 1 124 ? 2.765 14.286 -1.780 1.00 94.06 124 GLY A N 1
ATOM 955 C CA . GLY A 1 124 ? 2.530 15.526 -2.521 1.00 94.06 124 GLY A CA 1
ATOM 956 C C . GLY A 1 124 ? 1.310 15.467 -3.429 1.00 94.06 124 GLY A C 1
ATOM 957 O O . GLY A 1 124 ? 0.718 14.406 -3.632 1.00 94.06 124 GLY A O 1
ATOM 958 N N . GLU A 1 125 ? 0.937 16.623 -3.970 1.00 94.62 125 GLU A N 1
ATOM 959 C CA . GLU A 1 125 ? -0.114 16.721 -4.982 1.00 94.62 125 GLU A CA 1
ATOM 960 C C . GLU A 1 125 ? 0.376 16.073 -6.285 1.00 94.62 125 GLU A C 1
ATOM 962 O O . GLU A 1 125 ? 1.531 16.235 -6.677 1.00 94.62 125 GLU A O 1
ATOM 967 N N . PHE A 1 126 ? -0.484 15.284 -6.927 1.00 92.88 126 PHE A N 1
ATOM 968 C CA . PHE A 1 126 ? -0.096 14.428 -8.044 1.00 92.88 126 PHE A CA 1
ATOM 969 C C . PHE A 1 126 ? 0.383 15.214 -9.271 1.00 92.88 126 PHE A C 1
ATOM 971 O O . PHE A 1 126 ? 1.417 14.890 -9.856 1.00 92.88 126 PHE A O 1
ATOM 978 N N . LEU A 1 127 ? -0.362 16.233 -9.694 1.00 92.00 127 LEU A N 1
ATOM 979 C CA . LEU A 1 127 ? -0.017 16.997 -10.892 1.00 92.00 127 LEU A CA 1
ATOM 980 C C . LEU A 1 127 ? 1.273 17.790 -10.692 1.00 92.00 127 LEU A C 1
ATOM 982 O O . LEU A 1 127 ? 2.061 17.898 -11.628 1.00 92.00 127 LEU A O 1
ATOM 986 N N . GLU A 1 128 ? 1.503 18.306 -9.486 1.00 91.88 128 GLU A N 1
ATOM 987 C CA . GLU A 1 128 ? 2.736 19.010 -9.134 1.00 91.88 128 GLU A CA 1
ATOM 988 C C . GLU A 1 128 ? 3.936 18.057 -9.046 1.00 91.88 128 GLU A C 1
ATOM 990 O O . GLU A 1 128 ? 4.961 18.297 -9.690 1.00 91.88 128 GLU A O 1
ATOM 995 N N . ALA A 1 129 ? 3.799 16.950 -8.309 1.00 89.44 129 ALA A N 1
ATOM 996 C CA . ALA A 1 129 ? 4.889 16.005 -8.066 1.00 89.44 129 ALA A CA 1
ATOM 997 C C . ALA A 1 129 ? 5.411 15.349 -9.354 1.00 89.44 129 ALA A C 1
ATOM 999 O O . ALA A 1 129 ? 6.602 15.064 -9.453 1.00 89.44 129 ALA A O 1
ATOM 1000 N N . TYR A 1 130 ? 4.539 15.149 -10.349 1.00 92.50 130 TYR A N 1
ATOM 1001 C CA . TYR A 1 130 ? 4.868 14.448 -11.596 1.00 92.50 130 TYR A CA 1
ATOM 1002 C C . TYR A 1 130 ? 4.789 15.343 -12.843 1.00 92.50 130 TYR A C 1
ATOM 1004 O O . TYR A 1 130 ? 4.785 14.836 -13.967 1.00 92.50 130 TYR A O 1
ATOM 1012 N N . ALA A 1 131 ? 4.768 16.673 -12.686 1.00 88.81 131 ALA A N 1
ATOM 1013 C CA . ALA A 1 131 ? 4.643 17.625 -13.800 1.00 88.81 131 ALA A CA 1
ATOM 1014 C C . ALA A 1 131 ? 5.705 17.430 -14.903 1.00 88.81 131 ALA A C 1
ATOM 1016 O O . ALA A 1 131 ? 5.445 17.666 -16.088 1.00 88.81 131 ALA A O 1
ATOM 1017 N N . ASN A 1 132 ? 6.906 16.991 -14.513 1.00 88.31 132 ASN A N 1
ATOM 1018 C CA . ASN A 1 132 ? 8.056 16.822 -15.402 1.00 88.31 132 ASN A CA 1
ATOM 1019 C C . ASN A 1 132 ? 8.304 15.361 -15.830 1.00 88.31 132 ASN A C 1
ATOM 1021 O O . ASN A 1 132 ? 9.168 15.116 -16.675 1.00 88.31 132 ASN A O 1
ATOM 1025 N N . ASP A 1 133 ? 7.513 14.406 -15.335 1.00 85.94 133 ASP A N 1
ATOM 1026 C CA . ASP A 1 133 ? 7.734 12.966 -15.516 1.00 85.94 133 ASP A CA 1
ATOM 1027 C C . ASP A 1 133 ? 7.134 12.444 -16.831 1.00 85.94 133 ASP A C 1
ATOM 1029 O O . ASP A 1 133 ? 6.175 11.666 -16.878 1.00 85.94 133 ASP A O 1
ATOM 1033 N N . LYS A 1 134 ? 7.702 12.877 -17.959 1.00 80.19 134 LYS A N 1
ATOM 1034 C CA . LYS A 1 134 ? 7.233 12.468 -19.292 1.00 80.19 134 LYS A CA 1
ATOM 1035 C C . LYS A 1 134 ? 7.843 11.133 -19.714 1.00 80.19 134 LYS A C 1
ATOM 1037 O O . LYS A 1 134 ? 9.056 10.992 -19.803 1.00 80.19 134 LYS A O 1
ATOM 1042 N N . GLY A 1 135 ? 6.992 10.152 -20.027 1.00 77.12 135 GLY A N 1
ATOM 1043 C CA . GLY A 1 135 ? 7.420 8.842 -20.542 1.00 77.12 135 GLY A CA 1
ATOM 1044 C C . GLY A 1 135 ? 8.124 7.945 -19.516 1.00 77.12 135 GLY A C 1
ATOM 1045 O O . GLY A 1 135 ? 8.678 6.915 -19.894 1.00 77.12 135 GLY A O 1
ATOM 1046 N N . MET A 1 136 ? 8.095 8.320 -18.233 1.00 80.62 136 MET A N 1
ATOM 1047 C CA . MET A 1 136 ? 8.718 7.568 -17.141 1.00 80.62 136 MET A CA 1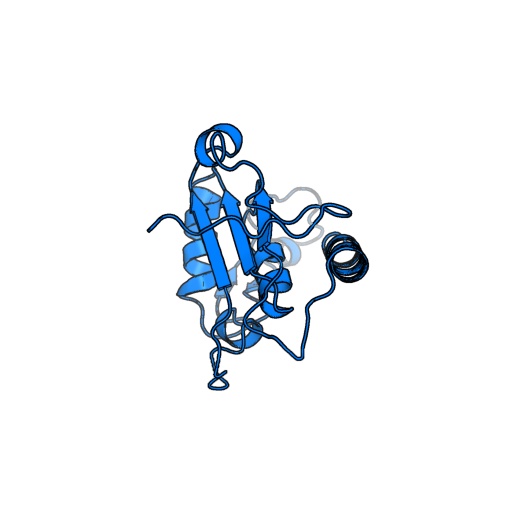
ATOM 1048 C C . MET A 1 136 ? 7.862 6.389 -16.676 1.00 80.62 136 MET A C 1
ATOM 1050 O O . MET A 1 136 ? 8.405 5.412 -16.175 1.00 80.62 136 MET A O 1
ATOM 1054 N N . TRP A 1 137 ? 6.552 6.417 -16.892 1.00 83.94 137 TRP A N 1
ATOM 1055 C CA . TRP A 1 137 ? 5.630 5.397 -16.393 1.00 83.94 137 TRP A CA 1
ATOM 1056 C C . TRP A 1 137 ?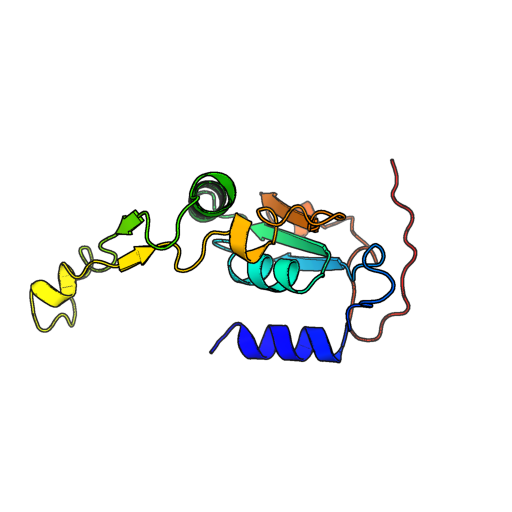 5.131 4.506 -17.531 1.00 83.94 137 TRP A C 1
ATOM 1058 O O . TRP A 1 137 ? 4.903 4.982 -18.645 1.00 83.94 137 TRP A O 1
ATOM 1068 N N . SER A 1 138 ? 4.991 3.205 -17.270 1.00 81.31 138 SER A N 1
ATOM 1069 C CA . SER A 1 138 ? 4.593 2.242 -18.301 1.00 81.31 138 SER A CA 1
ATOM 1070 C C . SER A 1 138 ? 3.123 2.444 -18.647 1.00 81.31 138 SER A C 1
ATOM 1072 O O . SER A 1 138 ? 2.263 2.399 -17.767 1.00 81.31 138 SER A O 1
ATOM 1074 N N . VAL A 1 139 ? 2.831 2.637 -19.932 1.00 67.69 139 VAL A N 1
ATOM 1075 C CA . VAL A 1 139 ? 1.465 2.795 -20.439 1.00 67.69 139 VAL A CA 1
ATOM 1076 C C . VAL A 1 139 ? 1.062 1.574 -21.272 1.00 67.69 139 VAL A C 1
ATOM 1078 O O . VAL A 1 139 ? 1.875 1.084 -22.061 1.00 67.69 139 VAL A O 1
ATOM 1081 N N . PRO A 1 140 ? -0.179 1.070 -21.142 1.00 51.47 140 PRO A N 1
ATOM 1082 C CA . PRO A 1 140 ? -0.691 0.005 -22.001 1.00 51.47 140 PRO A CA 1
ATOM 1083 C C . PRO A 1 140 ? -0.570 0.378 -23.489 1.00 51.47 140 PRO A C 1
ATOM 1085 O O . PRO A 1 140 ? -1.178 1.351 -23.930 1.00 51.47 140 PRO A O 1
ATOM 1088 N N . GLY A 1 141 ? 0.208 -0.388 -24.262 1.00 50.94 141 GLY A N 1
ATOM 1089 C CA . GLY A 1 141 ? 0.383 -0.186 -25.710 1.00 50.94 141 GLY A CA 1
ATOM 1090 C C . GLY A 1 141 ? 1.450 0.837 -26.131 1.00 50.94 141 GLY A C 1
ATOM 1091 O O . GLY A 1 141 ? 1.600 1.083 -27.326 1.00 50.94 141 GLY A O 1
ATOM 1092 N N . GLY A 1 142 ? 2.201 1.422 -25.192 1.00 48.62 142 GLY A N 1
ATOM 1093 C CA . GLY A 1 142 ? 3.375 2.243 -25.508 1.00 48.62 142 GLY A CA 1
ATOM 1094 C C . GLY A 1 142 ? 4.617 1.386 -25.763 1.00 48.62 142 GLY A C 1
ATOM 1095 O O . GLY A 1 142 ? 4.809 0.364 -25.106 1.00 48.62 142 GLY A O 1
ATOM 1096 N N . ALA A 1 143 ? 5.475 1.800 -26.700 1.00 44.56 143 ALA A N 1
ATOM 1097 C CA . ALA A 1 143 ? 6.805 1.209 -26.850 1.00 44.56 143 ALA A CA 1
ATOM 1098 C C . ALA A 1 143 ? 7.594 1.331 -25.527 1.00 44.56 143 ALA A C 1
ATOM 1100 O O . ALA A 1 143 ? 7.405 2.321 -24.810 1.00 44.56 143 ALA A O 1
ATOM 1101 N N . PRO A 1 144 ? 8.469 0.365 -25.183 1.00 48.59 144 PRO A N 1
ATOM 1102 C CA . PRO A 1 144 ? 9.303 0.464 -23.992 1.00 48.59 144 PRO A CA 1
ATOM 1103 C C . PRO A 1 144 ? 10.188 1.709 -24.105 1.00 48.59 144 PRO A C 1
ATOM 1105 O O . PRO A 1 144 ? 11.136 1.758 -24.888 1.00 48.59 144 PRO A O 1
ATOM 1108 N N . ASN A 1 145 ? 9.861 2.745 -23.334 1.00 50.03 145 ASN A N 1
ATOM 1109 C CA . ASN A 1 145 ? 10.735 3.896 -23.195 1.00 50.03 145 ASN A CA 1
ATOM 1110 C C . ASN A 1 145 ? 11.898 3.477 -22.298 1.00 50.03 145 ASN A C 1
ATOM 1112 O O . ASN A 1 145 ? 11.801 3.507 -21.069 1.00 50.03 145 ASN A O 1
ATOM 1116 N N . TYR A 1 146 ? 13.020 3.131 -22.930 1.00 43.47 146 TYR A N 1
ATOM 1117 C CA . TYR A 1 146 ? 14.349 3.133 -22.319 1.00 43.47 146 TYR A CA 1
ATOM 1118 C C . TYR A 1 146 ? 14.751 4.583 -21.980 1.00 43.47 146 TYR A C 1
ATOM 1120 O O . TYR A 1 146 ? 15.691 5.150 -22.529 1.00 43.47 146 TYR A O 1
ATOM 1128 N N . GLY A 1 147 ? 13.970 5.231 -21.115 1.00 40.50 147 GLY A N 1
ATOM 1129 C CA . GLY A 1 147 ? 14.249 6.554 -20.580 1.00 40.50 147 GLY A CA 1
ATOM 1130 C C . GLY A 1 147 ? 15.354 6.436 -19.542 1.00 40.50 147 GLY A C 1
ATOM 1131 O O . GLY A 1 147 ? 15.131 5.894 -18.460 1.00 40.50 147 GLY A O 1
ATOM 1132 N N . LEU A 1 148 ? 16.540 6.902 -19.928 1.00 38.62 148 LEU A N 1
ATOM 1133 C CA . LEU A 1 148 ? 17.742 7.052 -19.114 1.00 38.62 148 LEU A CA 1
ATOM 1134 C C . LEU A 1 148 ? 17.398 7.594 -17.718 1.00 38.62 148 LEU A C 1
ATOM 1136 O O . LEU A 1 148 ? 16.838 8.685 -17.600 1.00 38.62 148 LEU A O 1
ATOM 1140 N N . ARG A 1 149 ? 17.779 6.849 -16.670 1.00 37.84 149 ARG A N 1
ATOM 1141 C CA . ARG A 1 149 ? 17.992 7.427 -15.337 1.00 37.84 149 ARG A CA 1
ATOM 1142 C C . ARG A 1 149 ? 18.956 8.597 -15.524 1.00 37.84 149 ARG A C 1
ATOM 1144 O O . ARG A 1 149 ? 20.073 8.369 -15.977 1.00 37.84 149 ARG A O 1
ATOM 1151 N N . ARG A 1 150 ? 18.517 9.816 -15.214 1.00 35.69 150 ARG A N 1
ATOM 1152 C CA . ARG A 1 150 ? 19.451 10.873 -14.841 1.00 35.69 150 ARG A CA 1
ATOM 1153 C C . ARG A 1 150 ? 19.720 10.697 -13.350 1.00 35.69 150 ARG A C 1
ATOM 1155 O O . ARG A 1 150 ? 18.799 10.782 -12.542 1.00 35.69 150 ARG A O 1
ATOM 1162 N N . ASP A 1 151 ? 20.938 10.239 -13.108 1.00 41.97 151 ASP A N 1
ATOM 1163 C CA . ASP A 1 151 ? 21.802 10.441 -11.946 1.00 41.97 151 ASP A CA 1
ATOM 1164 C C . ASP A 1 151 ? 21.488 11.690 -11.106 1.00 41.97 151 ASP A C 1
ATOM 1166 O O . ASP A 1 151 ? 21.180 12.756 -11.690 1.00 41.97 151 ASP A O 1
#

Organism: NCBI:txid2077276